Protein AF-A0A2R4NEQ7-F1 (afdb_monomer_lite)

Sequence (94 aa):
MIFTKIIRGFISAELGQRLVGSRELIDVILVKNDKPYGQIVADQQCMAEGVIASALFDKAYLQPGEETELYIVRDKLFKEREARVTTRPSLIRK

Structure (mmCIF, N/CA/C/O backbone):
data_AF-A0A2R4NEQ7-F1
#
_entry.id   AF-A0A2R4NEQ7-F1
#
loop_
_atom_site.group_PDB
_atom_site.id
_atom_site.type_symbol
_atom_site.label_atom_id
_atom_site.label_alt_id
_atom_site.label_comp_id
_atom_site.label_asym_id
_atom_site.label_entity_id
_atom_site.label_seq_id
_atom_site.pdbx_PDB_ins_code
_atom_site.Cartn_x
_atom_site.Cartn_y
_atom_site.Cartn_z
_atom_site.occupancy
_atom_site.B_iso_or_equiv
_atom_site.auth_seq_id
_atom_site.auth_comp_id
_atom_site.auth_asym_id
_atom_site.auth_atom_id
_atom_site.pdbx_PDB_model_num
ATOM 1 N N . ME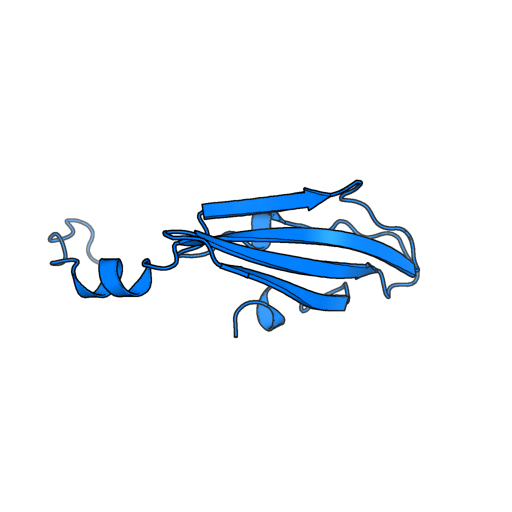T A 1 1 ? -12.019 8.292 -0.715 1.00 42.78 1 MET A N 1
ATOM 2 C CA . MET A 1 1 ? -11.387 9.429 -1.421 1.00 42.78 1 MET A CA 1
ATOM 3 C C . MET A 1 1 ? -10.001 9.749 -0.828 1.00 42.78 1 MET A C 1
ATOM 5 O O . MET A 1 1 ? -9.649 10.910 -0.699 1.00 42.78 1 MET A O 1
ATOM 9 N N . ILE A 1 2 ? -9.231 8.714 -0.442 1.00 43.91 2 ILE A N 1
ATOM 10 C CA . ILE A 1 2 ? -7.894 8.821 0.188 1.00 43.91 2 ILE A CA 1
ATOM 11 C C . ILE A 1 2 ? -6.806 8.508 -0.858 1.00 43.91 2 ILE A C 1
ATOM 13 O O . ILE A 1 2 ? -5.838 9.249 -0.983 1.00 43.91 2 ILE A O 1
ATOM 17 N N . PHE A 1 3 ? -7.046 7.498 -1.706 1.00 43.44 3 PHE A N 1
ATOM 18 C CA . PHE A 1 3 ? -6.141 7.066 -2.782 1.00 43.44 3 PHE A CA 1
ATOM 19 C C . PHE A 1 3 ? -5.719 8.183 -3.742 1.00 43.44 3 PHE A C 1
ATOM 21 O O . PHE A 1 3 ? -4.552 8.299 -4.095 1.00 43.44 3 PHE A O 1
ATOM 28 N N . THR A 1 4 ? -6.648 9.058 -4.127 1.00 42.56 4 THR A N 1
ATOM 29 C CA . THR A 1 4 ? -6.399 10.063 -5.166 1.00 42.56 4 THR A CA 1
ATOM 30 C C . THR A 1 4 ? -5.587 11.266 -4.709 1.00 42.56 4 THR A C 1
ATOM 32 O O . THR A 1 4 ? -5.183 12.039 -5.567 1.00 42.56 4 THR A O 1
ATOM 35 N N . LYS A 1 5 ? -5.358 11.481 -3.407 1.00 42.97 5 LYS A N 1
ATOM 36 C CA . LYS A 1 5 ? -4.657 12.688 -2.928 1.00 42.97 5 LYS A CA 1
ATOM 37 C C . LYS A 1 5 ? -3.200 12.432 -2.539 1.00 42.97 5 LYS A C 1
ATOM 39 O O . LYS A 1 5 ? -2.402 13.355 -2.629 1.00 42.97 5 LYS A O 1
ATOM 44 N N . ILE A 1 6 ? -2.863 11.199 -2.163 1.00 48.91 6 ILE A N 1
ATOM 45 C CA . ILE A 1 6 ? -1.538 10.832 -1.637 1.00 48.91 6 ILE A CA 1
ATOM 46 C C . ILE A 1 6 ? -0.545 10.516 -2.770 1.00 48.91 6 ILE A C 1
ATOM 48 O O . ILE A 1 6 ? 0.636 10.802 -2.643 1.00 48.91 6 ILE A O 1
ATOM 52 N N . ILE A 1 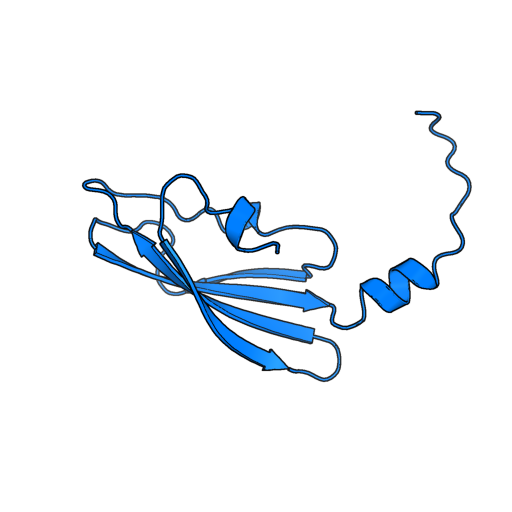7 ? -1.025 10.037 -3.925 1.00 52.12 7 ILE A N 1
ATOM 53 C CA . ILE A 1 7 ? -0.177 9.566 -5.043 1.00 52.12 7 ILE A CA 1
ATOM 54 C C . ILE A 1 7 ? -0.234 10.538 -6.241 1.00 52.12 7 ILE A C 1
ATOM 56 O O . ILE A 1 7 ? 0.229 10.269 -7.343 1.00 52.12 7 ILE A O 1
ATOM 60 N N . ARG A 1 8 ? -0.816 11.728 -6.048 1.00 47.59 8 ARG A N 1
ATOM 61 C CA . ARG A 1 8 ? -1.225 12.621 -7.146 1.00 47.59 8 ARG A CA 1
ATOM 62 C C . ARG A 1 8 ? -0.101 13.417 -7.813 1.00 47.59 8 ARG A C 1
ATOM 64 O O . ARG A 1 8 ? -0.385 14.346 -8.561 1.00 47.59 8 ARG A O 1
ATOM 71 N N . GLY A 1 9 ? 1.152 13.078 -7.536 1.00 52.81 9 GLY A N 1
ATOM 72 C CA . GLY A 1 9 ? 2.295 13.759 -8.124 1.00 52.81 9 GLY A CA 1
ATOM 73 C C . GLY A 1 9 ? 2.911 13.022 -9.310 1.00 52.81 9 GLY A C 1
ATOM 74 O O . GLY A 1 9 ? 3.188 13.648 -10.329 1.00 52.81 9 GLY A O 1
ATOM 75 N N . PHE A 1 10 ? 3.185 11.718 -9.187 1.00 52.56 10 PHE A N 1
ATOM 76 C CA . PHE A 1 10 ? 4.297 11.163 -9.969 1.00 52.56 10 PHE A CA 1
ATOM 77 C C . PHE A 1 10 ? 4.185 9.691 -10.385 1.00 52.56 10 PHE A C 1
ATOM 79 O O . PHE A 1 10 ? 5.062 9.241 -11.109 1.00 52.56 10 PHE A O 1
ATOM 86 N N . ILE A 1 11 ? 3.142 8.958 -9.978 1.00 70.25 11 ILE A N 1
ATOM 87 C CA . ILE A 1 11 ? 3.009 7.508 -10.199 1.00 70.25 11 ILE A CA 1
ATOM 88 C C . ILE A 1 11 ? 1.508 7.169 -10.324 1.00 70.25 11 ILE A C 1
ATOM 90 O O . ILE A 1 11 ? 0.694 7.740 -9.596 1.00 70.25 11 ILE A O 1
ATOM 94 N N . SER A 1 12 ? 1.119 6.278 -11.242 1.00 83.50 12 SER A N 1
ATOM 95 C CA . SER A 1 12 ? -0.265 5.781 -11.335 1.00 83.50 12 SER A CA 1
ATOM 96 C C . SER A 1 12 ? -0.550 4.807 -10.190 1.00 83.50 12 SER A C 1
ATOM 98 O O . SER A 1 12 ? 0.311 3.998 -9.844 1.00 83.50 12 SER A O 1
ATOM 100 N N . ALA A 1 13 ? -1.746 4.874 -9.602 1.00 87.25 13 ALA A N 1
ATOM 101 C CA . ALA A 1 13 ? -2.155 3.955 -8.548 1.00 87.25 13 ALA A CA 1
ATOM 102 C C . ALA A 1 13 ? -3.636 3.596 -8.633 1.00 87.25 13 ALA A C 1
ATOM 104 O O . ALA A 1 13 ? -4.510 4.468 -8.596 1.00 87.25 13 ALA A O 1
ATOM 105 N N . GLU A 1 14 ? -3.908 2.297 -8.681 1.00 90.25 14 GLU A N 1
ATOM 106 C CA . GLU A 1 14 ? -5.244 1.744 -8.877 1.00 90.25 14 GLU A CA 1
ATOM 107 C C . GLU A 1 14 ? -5.541 0.671 -7.830 1.00 90.25 14 GLU A C 1
ATOM 109 O O . GLU A 1 14 ? -4.719 -0.199 -7.553 1.00 90.25 14 GLU A O 1
ATOM 114 N N . LEU A 1 15 ? -6.727 0.728 -7.216 1.00 91.88 15 LEU A N 1
ATOM 115 C CA . LEU A 1 15 ? -7.166 -0.309 -6.282 1.00 91.88 15 LEU A CA 1
ATOM 116 C C . LEU A 1 15 ? -7.464 -1.588 -7.072 1.00 91.88 15 LEU A C 1
ATOM 118 O O . LEU A 1 15 ? -8.485 -1.650 -7.754 1.00 91.88 15 LEU A O 1
ATOM 122 N N . GLY A 1 16 ? -6.609 -2.599 -6.944 1.00 93.19 16 GLY A N 1
ATOM 123 C CA . GLY A 1 16 ? -6.811 -3.895 -7.587 1.00 93.19 16 GLY A CA 1
ATOM 124 C C . GLY A 1 16 ? -7.767 -4.777 -6.791 1.00 93.19 16 GLY A C 1
ATOM 125 O O . GLY A 1 16 ? -8.726 -5.325 -7.329 1.00 93.19 16 GLY A O 1
ATOM 126 N N . GLN A 1 17 ? -7.544 -4.876 -5.479 1.00 94.81 17 GLN A N 1
ATOM 127 C CA . GLN A 1 17 ? -8.323 -5.761 -4.620 1.00 94.81 17 GLN A CA 1
ATOM 128 C C . GLN A 1 17 ? -8.563 -5.155 -3.240 1.00 94.81 17 GLN A C 1
ATOM 130 O O . GLN A 1 17 ? -7.759 -4.385 -2.717 1.00 94.81 17 GLN A O 1
ATOM 135 N N . ARG A 1 18 ? -9.677 -5.554 -2.618 1.00 95.75 18 ARG A N 1
ATOM 136 C CA . ARG A 1 18 ? -9.940 -5.329 -1.197 1.00 95.75 18 ARG A CA 1
ATOM 137 C C . ARG A 1 18 ? -10.222 -6.648 -0.493 1.00 95.75 18 ARG A C 1
ATOM 139 O O . ARG A 1 18 ? -11.202 -7.319 -0.809 1.00 95.75 18 ARG A O 1
ATOM 146 N N . LEU A 1 19 ? -9.405 -6.972 0.500 1.00 95.12 19 LEU A N 1
ATOM 147 C CA . LEU A 1 19 ? -9.650 -8.061 1.437 1.00 95.12 19 LEU A CA 1
ATOM 148 C C . LEU A 1 19 ? -10.373 -7.511 2.665 1.00 95.12 19 LEU A C 1
ATOM 150 O O . LEU A 1 19 ? -10.027 -6.451 3.195 1.00 95.12 19 LEU A O 1
ATOM 154 N N . VAL A 1 20 ? -11.393 -8.236 3.115 1.00 95.25 20 VAL A N 1
ATOM 155 C CA . VAL A 1 20 ? -12.219 -7.839 4.254 1.00 95.25 20 VAL A CA 1
ATOM 156 C C . VAL A 1 20 ? -12.063 -8.873 5.353 1.00 95.25 20 VAL A C 1
ATOM 158 O O . VAL A 1 20 ? -12.589 -9.978 5.256 1.00 95.25 20 VAL A O 1
ATOM 161 N N . GLY A 1 21 ? -11.343 -8.493 6.403 1.00 91.81 21 GLY A N 1
ATOM 162 C CA . GLY A 1 21 ? -11.248 -9.258 7.634 1.00 91.81 21 GLY A CA 1
ATOM 163 C C . GLY A 1 21 ? -12.394 -8.952 8.599 1.00 91.81 21 GLY A C 1
ATOM 164 O O . GLY A 1 21 ? -13.330 -8.183 8.321 1.00 91.81 21 GLY A O 1
ATOM 165 N N . SER A 1 22 ? -12.301 -9.558 9.782 1.00 90.44 22 SER A N 1
ATOM 166 C CA . SER A 1 22 ? -13.222 -9.296 10.887 1.00 90.44 22 SER A CA 1
ATOM 167 C C . SER A 1 22 ? -13.023 -7.889 11.463 1.00 90.44 22 SER A C 1
ATOM 169 O O . SER A 1 22 ? -14.014 -7.199 11.710 1.00 90.44 22 SER A O 1
ATOM 171 N N . ARG A 1 23 ? -11.768 -7.438 11.619 1.00 90.19 23 ARG A N 1
ATOM 172 C CA . ARG A 1 23 ? -11.406 -6.127 12.193 1.00 90.19 23 ARG A CA 1
ATOM 173 C C . ARG A 1 23 ? -10.612 -5.239 11.233 1.00 90.19 23 ARG A C 1
ATOM 175 O O . ARG A 1 23 ? -10.612 -4.022 11.397 1.00 90.19 23 ARG A O 1
ATOM 182 N N . GLU A 1 24 ? -9.994 -5.823 10.216 1.00 94.19 24 GLU A N 1
ATOM 183 C CA . GLU A 1 24 ? -9.128 -5.135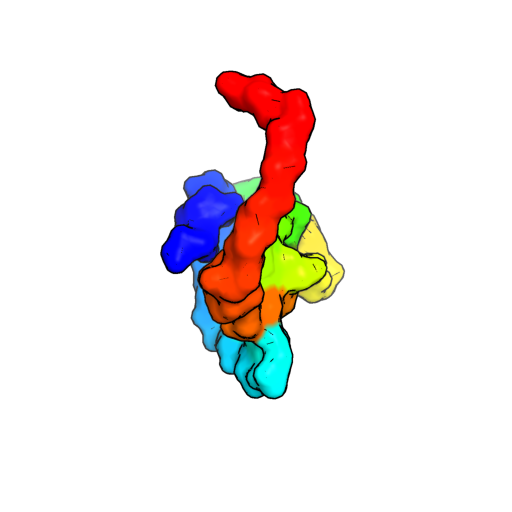 9.265 1.00 94.19 24 GLU A CA 1
ATOM 184 C C . GLU A 1 24 ? -9.739 -5.090 7.857 1.00 94.19 24 GLU A C 1
ATOM 186 O O . GLU A 1 24 ? -10.480 -5.980 7.430 1.00 94.19 24 GLU A O 1
ATOM 191 N N . LEU A 1 25 ? -9.395 -4.043 7.114 1.00 94.94 25 LEU A N 1
ATOM 192 C CA . LEU A 1 25 ? -9.561 -3.952 5.667 1.00 94.94 25 LEU A CA 1
ATOM 193 C C . LEU A 1 25 ? -8.173 -3.849 5.049 1.00 94.94 25 LEU A C 1
ATOM 195 O O . LEU A 1 25 ? -7.403 -2.982 5.453 1.00 94.94 25 LEU A O 1
ATOM 199 N N . ILE A 1 26 ? -7.865 -4.691 4.068 1.00 95.31 26 ILE A N 1
ATOM 200 C CA . ILE A 1 26 ? -6.596 -4.620 3.341 1.00 95.31 26 ILE A CA 1
ATOM 201 C C . ILE A 1 26 ? -6.906 -4.219 1.909 1.00 95.31 26 ILE A C 1
ATOM 203 O O . ILE A 1 26 ? -7.649 -4.909 1.214 1.00 95.31 26 ILE A O 1
ATOM 207 N N . ASP A 1 27 ? -6.358 -3.093 1.479 1.00 94.81 27 ASP A N 1
ATOM 208 C CA . ASP A 1 27 ? -6.373 -2.681 0.082 1.00 94.81 27 ASP A CA 1
ATOM 209 C C . ASP A 1 27 ? -5.062 -3.079 -0.575 1.00 94.81 27 ASP A C 1
ATOM 211 O O . ASP A 1 27 ? -3.998 -2.726 -0.070 1.00 94.81 27 ASP A O 1
ATOM 215 N N . VAL A 1 28 ? -5.161 -3.783 -1.697 1.00 94.62 28 VAL A N 1
ATOM 216 C CA . VAL A 1 28 ? -4.037 -4.097 -2.577 1.00 94.62 28 VAL A CA 1
ATOM 217 C C . VAL A 1 28 ? -4.137 -3.174 -3.779 1.00 94.62 28 VAL A C 1
ATOM 219 O O . VAL A 1 28 ? -5.153 -3.150 -4.482 1.00 94.62 28 VAL A O 1
ATOM 222 N N . ILE A 1 29 ? -3.106 -2.367 -3.974 1.00 93.44 29 ILE A N 1
ATOM 223 C CA . ILE A 1 29 ? -3.081 -1.282 -4.948 1.00 93.44 29 ILE A CA 1
ATOM 224 C C . ILE A 1 29 ? -1.962 -1.582 -5.930 1.00 93.44 29 ILE A C 1
ATOM 226 O O . ILE A 1 29 ? -0.817 -1.754 -5.517 1.00 93.44 29 ILE A O 1
ATOM 230 N N . LEU A 1 30 ? -2.285 -1.605 -7.217 1.00 92.94 30 LEU A N 1
ATOM 231 C CA . LEU A 1 30 ? -1.280 -1.645 -8.265 1.00 92.94 30 LEU A CA 1
ATOM 232 C C . LEU A 1 30 ? -0.696 -0.245 -8.421 1.00 92.94 30 LEU A C 1
ATOM 234 O O . LEU A 1 30 ? -1.433 0.718 -8.642 1.00 92.94 30 LEU A O 1
ATOM 238 N N . VAL A 1 31 ? 0.619 -0.138 -8.298 1.00 92.06 31 VAL A N 1
ATOM 239 C CA . VAL A 1 31 ? 1.361 1.111 -8.427 1.00 92.06 31 VAL A CA 1
ATOM 240 C C . VAL A 1 31 ? 2.285 0.997 -9.629 1.00 92.06 31 VAL A C 1
ATOM 242 O O . VAL A 1 31 ? 3.074 0.062 -9.700 1.00 92.06 31 VAL A O 1
ATOM 245 N N . LYS A 1 32 ? 2.203 1.949 -10.564 1.00 91.69 32 LYS A N 1
ATOM 246 C CA . LYS A 1 32 ? 2.972 1.947 -11.816 1.00 91.69 32 LYS A CA 1
ATOM 247 C C . LYS A 1 32 ? 3.709 3.256 -12.031 1.00 91.69 32 LYS A C 1
ATOM 249 O O . LYS A 1 32 ? 3.082 4.319 -12.057 1.00 91.69 32 LYS A O 1
ATOM 254 N N . ASN A 1 33 ? 5.013 3.183 -12.287 1.00 91.94 33 ASN A N 1
ATOM 255 C CA . ASN A 1 33 ? 5.774 4.359 -12.689 1.00 91.94 33 ASN A CA 1
ATOM 256 C C . ASN A 1 33 ? 5.501 4.710 -14.161 1.00 91.94 33 ASN A C 1
ATOM 258 O O . ASN A 1 33 ? 5.983 4.053 -15.082 1.00 91.94 33 ASN A O 1
ATOM 262 N N . ASP A 1 34 ? 4.733 5.774 -14.376 1.00 91.00 34 ASP A N 1
ATOM 263 C CA . ASP A 1 34 ? 4.385 6.323 -15.689 1.00 91.00 34 ASP A CA 1
ATOM 264 C C . ASP A 1 34 ? 5.360 7.420 -16.163 1.00 91.00 34 ASP A C 1
ATOM 266 O O . ASP A 1 34 ? 5.135 8.057 -17.193 1.00 91.00 34 ASP A O 1
ATOM 270 N N . LYS A 1 35 ? 6.442 7.671 -15.417 1.00 88.31 35 LYS A N 1
ATOM 271 C CA . LYS A 1 35 ? 7.434 8.708 -15.721 1.00 88.31 35 LYS A CA 1
ATOM 272 C C . LYS A 1 35 ? 8.584 8.160 -16.561 1.00 88.31 35 LYS A C 1
ATOM 274 O O . LYS A 1 35 ? 8.904 6.979 -16.480 1.00 88.31 35 LYS A O 1
ATOM 279 N N . PRO A 1 36 ? 9.275 9.027 -17.325 1.00 92.38 36 PRO A N 1
ATOM 280 C CA . PRO A 1 36 ? 10.436 8.631 -18.121 1.00 92.38 36 PRO A CA 1
ATOM 281 C C . PRO A 1 36 ? 11.718 8.431 -17.290 1.00 92.38 36 PRO A C 1
ATOM 283 O O . PRO A 1 36 ? 12.780 8.198 -17.857 1.00 92.38 36 PRO A O 1
ATOM 286 N N . TYR A 1 37 ? 11.647 8.534 -15.960 1.00 91.81 37 TYR A N 1
ATOM 287 C CA . TYR A 1 37 ? 12.763 8.333 -15.035 1.00 91.81 37 TYR A CA 1
ATOM 288 C C . TYR A 1 37 ? 12.323 7.519 -13.815 1.00 91.81 37 TYR A C 1
ATOM 290 O O . TYR A 1 37 ? 11.130 7.403 -13.530 1.00 91.81 37 TYR A O 1
ATOM 298 N N . GLY A 1 38 ? 13.290 6.963 -13.083 1.00 91.75 38 GLY A N 1
ATOM 299 C CA . GLY A 1 38 ? 13.009 6.171 -11.890 1.00 91.75 38 GLY A CA 1
ATOM 300 C C . GLY A 1 38 ? 12.381 6.986 -10.752 1.00 91.75 38 GLY A C 1
ATOM 301 O O . GLY A 1 38 ? 12.683 8.169 -10.564 1.00 91.75 38 GLY A O 1
ATOM 302 N N . GLN A 1 39 ? 11.483 6.358 -9.998 1.00 90.75 39 GLN A N 1
ATOM 303 C CA . GLN A 1 39 ? 10.730 6.988 -8.913 1.00 90.75 39 GLN A CA 1
ATOM 304 C C . GLN A 1 39 ? 10.652 6.098 -7.678 1.00 90.75 39 GLN A C 1
ATOM 306 O O . GLN A 1 39 ? 10.512 4.883 -7.783 1.00 90.75 39 GLN A O 1
ATOM 311 N N . ILE A 1 40 ? 10.713 6.728 -6.502 1.00 90.38 40 ILE A N 1
ATOM 312 C CA . ILE A 1 40 ? 10.482 6.059 -5.220 1.00 90.38 40 ILE A CA 1
ATOM 313 C C . ILE A 1 40 ? 8.987 6.119 -4.907 1.00 90.38 40 ILE A C 1
ATOM 315 O O . ILE A 1 40 ? 8.392 7.197 -4.881 1.00 90.38 40 ILE A O 1
ATOM 319 N N . VAL A 1 41 ? 8.392 4.969 -4.614 1.00 89.31 41 VAL A N 1
ATOM 320 C CA . VAL A 1 41 ? 7.058 4.865 -4.032 1.00 89.31 41 VAL A CA 1
ATOM 321 C C . VAL A 1 41 ? 7.179 5.098 -2.526 1.00 89.31 41 VAL A C 1
ATOM 323 O O . VAL A 1 41 ? 7.783 4.304 -1.812 1.00 89.31 41 VAL A O 1
ATOM 326 N N . ALA A 1 42 ? 6.625 6.208 -2.037 1.00 85.62 42 ALA A N 1
ATOM 327 C CA . ALA A 1 42 ? 6.679 6.580 -0.625 1.00 85.62 42 ALA A CA 1
ATOM 328 C C . ALA A 1 42 ? 5.451 6.048 0.138 1.00 85.62 42 ALA A C 1
ATOM 330 O O . ALA A 1 42 ? 4.495 6.778 0.405 1.00 85.62 42 ALA A O 1
ATOM 331 N N . ASP A 1 43 ? 5.471 4.768 0.507 1.00 83.00 43 ASP A N 1
ATOM 332 C CA . ASP A 1 43 ? 4.388 4.095 1.243 1.00 83.00 43 ASP A CA 1
ATOM 333 C C . ASP A 1 43 ? 4.066 4.744 2.597 1.00 83.00 43 ASP A C 1
ATOM 335 O O . ASP A 1 43 ? 2.911 4.739 3.027 1.00 83.00 43 ASP A O 1
ATOM 339 N N . GLN A 1 44 ? 5.052 5.376 3.237 1.00 81.25 44 GLN A N 1
ATOM 340 C CA . GLN A 1 44 ? 4.869 6.149 4.469 1.00 81.25 44 GLN A CA 1
ATOM 341 C C . GLN A 1 44 ? 3.862 7.295 4.314 1.00 81.25 44 GLN A C 1
ATOM 343 O O . GLN A 1 44 ? 3.186 7.653 5.276 1.00 81.25 44 GLN A O 1
ATOM 348 N N . GLN A 1 45 ? 3.708 7.854 3.110 1.00 84.25 45 GLN A N 1
ATOM 349 C CA . GLN A 1 45 ? 2.720 8.908 2.858 1.00 84.25 45 GLN A CA 1
ATOM 350 C C . GLN A 1 45 ? 1.280 8.385 2.922 1.00 84.25 45 GLN A C 1
ATOM 352 O O . GLN A 1 45 ? 0.346 9.174 3.045 1.00 84.25 45 GLN A O 1
ATOM 357 N N . CYS A 1 46 ? 1.093 7.064 2.865 1.00 85.06 46 CYS A N 1
ATOM 358 C CA . CYS A 1 46 ? -0.207 6.424 3.029 1.00 85.06 46 CYS A CA 1
ATOM 359 C C . CYS A 1 46 ? -0.626 6.289 4.499 1.00 85.06 46 CYS A C 1
ATOM 361 O O . CYS A 1 46 ? -1.766 5.906 4.757 1.00 85.06 46 CYS A O 1
ATOM 363 N N . MET A 1 47 ? 0.252 6.625 5.452 1.00 87.62 47 MET A N 1
ATOM 364 C CA . MET A 1 47 ? -0.082 6.653 6.873 1.00 87.62 47 MET A CA 1
ATOM 365 C C . MET A 1 47 ? -1.008 7.836 7.166 1.00 87.62 47 MET A C 1
ATOM 367 O O . ME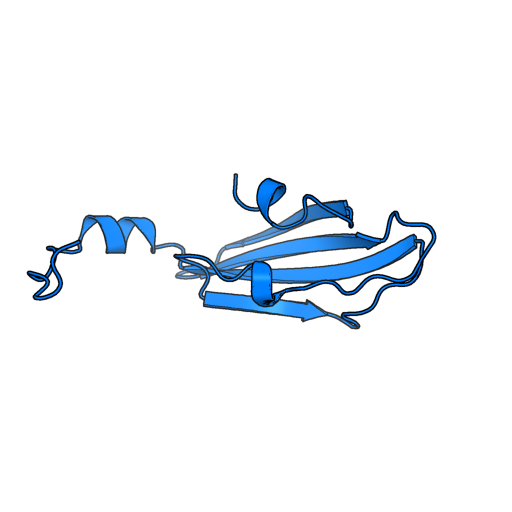T A 1 47 ? -0.609 8.999 7.137 1.00 87.62 47 MET A O 1
ATOM 371 N N . ALA A 1 48 ? -2.266 7.522 7.450 1.00 86.94 48 ALA A N 1
ATOM 372 C CA . ALA A 1 48 ? -3.305 8.471 7.819 1.00 86.94 48 ALA A CA 1
ATOM 373 C C . ALA A 1 48 ? -4.144 7.902 8.970 1.00 86.94 48 ALA A C 1
ATOM 375 O O . ALA A 1 48 ? -4.024 6.730 9.327 1.00 86.94 48 ALA A O 1
ATOM 376 N N . GLU A 1 49 ? -5.026 8.719 9.540 1.00 86.44 49 GLU A N 1
ATOM 377 C CA . GLU A 1 49 ? -5.982 8.261 10.550 1.00 86.44 49 GLU A CA 1
ATOM 378 C C . GLU A 1 49 ? -6.779 7.035 10.064 1.00 86.44 49 GLU A C 1
ATOM 380 O O . GLU A 1 49 ? -7.302 6.996 8.945 1.00 86.44 49 GLU A O 1
ATOM 385 N N . GLY A 1 50 ? -6.826 5.998 10.903 1.00 87.94 50 GLY A N 1
ATOM 386 C CA . GLY A 1 50 ? -7.461 4.717 10.589 1.00 87.94 50 GLY A CA 1
ATOM 387 C C . GLY A 1 50 ? -6.635 3.758 9.725 1.00 87.94 50 GLY A C 1
ATOM 388 O O . GLY A 1 50 ? -7.082 2.633 9.494 1.00 87.94 50 GLY A O 1
ATOM 389 N N . VAL A 1 51 ? -5.440 4.149 9.275 1.00 93.00 51 VAL A N 1
ATOM 390 C CA . VAL A 1 51 ? -4.460 3.245 8.654 1.00 93.00 51 VAL A CA 1
ATOM 391 C C . VAL A 1 51 ? -3.598 2.630 9.755 1.00 93.00 51 VAL A C 1
ATOM 393 O O . VAL A 1 51 ? -3.015 3.338 10.569 1.00 93.00 51 VAL A O 1
ATOM 396 N N . ILE A 1 52 ? -3.556 1.299 9.799 1.00 94.12 52 ILE A N 1
ATOM 397 C CA . ILE A 1 52 ? -2.756 0.523 10.755 1.00 94.12 52 ILE A CA 1
ATOM 398 C C . ILE A 1 52 ? -1.332 0.363 10.222 1.00 94.12 52 ILE A C 1
ATOM 400 O O . ILE A 1 52 ? -0.372 0.509 10.973 1.00 94.12 52 ILE A O 1
ATOM 404 N N . ALA A 1 53 ? -1.207 0.039 8.934 1.00 94.12 53 ALA A N 1
ATOM 405 C CA . ALA A 1 53 ? 0.074 -0.178 8.282 1.00 94.12 53 ALA A CA 1
ATOM 406 C C . ALA A 1 53 ? -0.022 0.070 6.773 1.00 94.12 53 ALA A C 1
ATOM 408 O O . ALA A 1 53 ? -1.083 -0.112 6.170 1.00 94.12 53 ALA A O 1
ATOM 409 N N . SER A 1 54 ? 1.108 0.414 6.166 1.00 93.62 54 SER A N 1
ATOM 410 C CA . SER A 1 54 ? 1.339 0.334 4.727 1.00 93.62 54 SER A CA 1
ATOM 411 C C . SER A 1 54 ? 2.623 -0.449 4.458 1.00 93.62 54 SER A C 1
ATOM 413 O O . SER A 1 54 ? 3.506 -0.498 5.316 1.00 93.62 54 SER A O 1
ATOM 415 N N . ALA A 1 55 ? 2.688 -1.126 3.313 1.00 93.06 55 ALA A N 1
ATOM 416 C CA . ALA A 1 55 ? 3.872 -1.864 2.887 1.00 93.06 55 ALA A CA 1
ATOM 417 C C . ALA A 1 55 ? 3.912 -2.016 1.365 1.00 93.06 55 ALA A C 1
ATOM 419 O O . ALA A 1 55 ? 2.872 -2.157 0.723 1.00 93.06 55 ALA A O 1
ATOM 420 N N . LEU A 1 56 ? 5.118 -2.040 0.805 1.00 93.38 56 LEU A N 1
ATOM 421 C CA . LEU A 1 56 ? 5.366 -2.329 -0.607 1.00 93.38 56 LEU A CA 1
ATOM 422 C C . LEU A 1 56 ? 5.849 -3.762 -0.782 1.00 93.38 56 LEU A C 1
ATOM 424 O O . LEU A 1 56 ? 6.566 -4.292 0.067 1.00 93.38 56 LEU A O 1
ATOM 428 N N . PHE A 1 57 ? 5.483 -4.369 -1.902 1.00 93.25 57 PHE A N 1
ATOM 429 C CA . PHE A 1 57 ? 5.971 -5.682 -2.299 1.00 93.25 57 PHE A CA 1
ATOM 430 C C . PHE A 1 57 ? 7.080 -5.565 -3.346 1.00 93.25 57 PHE A C 1
ATOM 432 O O . PHE A 1 57 ? 7.047 -4.688 -4.204 1.00 93.25 57 PHE A O 1
ATOM 439 N N . ASP A 1 58 ? 8.063 -6.462 -3.293 1.00 92.12 58 ASP A N 1
ATOM 440 C CA . ASP A 1 58 ? 9.225 -6.515 -4.195 1.00 92.12 58 ASP A CA 1
ATOM 441 C C . ASP A 1 58 ? 10.194 -5.316 -4.084 1.00 92.12 58 ASP A C 1
ATOM 443 O O . ASP A 1 58 ? 11.319 -5.472 -3.607 1.00 92.12 58 ASP A O 1
ATOM 447 N N . LYS A 1 59 ? 9.777 -4.105 -4.472 1.00 90.00 59 LYS A N 1
ATOM 448 C CA . LYS A 1 59 ? 10.651 -2.922 -4.547 1.00 90.00 59 LYS A CA 1
ATOM 449 C C . LYS A 1 59 ? 9.916 -1.603 -4.347 1.00 90.00 59 LYS A C 1
ATOM 451 O O . LYS A 1 59 ? 8.784 -1.419 -4.779 1.00 90.00 59 LYS A O 1
ATOM 456 N N . ALA A 1 60 ? 10.625 -0.649 -3.742 1.00 90.38 60 ALA A N 1
ATOM 457 C CA . ALA A 1 60 ? 10.147 0.719 -3.552 1.00 90.38 60 ALA A CA 1
ATOM 458 C C . ALA A 1 60 ? 10.641 1.699 -4.624 1.00 90.38 60 ALA A C 1
ATOM 460 O O . ALA A 1 60 ? 10.075 2.776 -4.759 1.00 90.38 60 ALA A O 1
ATOM 461 N N . TYR A 1 61 ? 11.682 1.355 -5.387 1.00 93.38 61 TYR A N 1
ATOM 462 C CA . TYR A 1 61 ? 12.174 2.172 -6.496 1.00 93.38 61 TYR A CA 1
ATOM 463 C C . TYR A 1 61 ? 11.795 1.519 -7.823 1.00 93.38 61 TYR A C 1
ATOM 465 O O . TYR A 1 61 ? 12.208 0.392 -8.087 1.00 93.38 61 TYR A O 1
ATOM 473 N N . LEU A 1 62 ? 11.015 2.226 -8.637 1.00 92.81 62 LEU A N 1
ATOM 474 C CA . LEU A 1 62 ? 10.480 1.747 -9.908 1.00 92.81 62 LEU A CA 1
ATOM 475 C C . LEU A 1 62 ? 11.142 2.474 -11.070 1.00 92.81 62 LEU A C 1
ATOM 477 O O . LEU A 1 62 ? 11.119 3.704 -11.124 1.00 92.81 62 LEU A O 1
ATOM 481 N N . GLN A 1 63 ? 11.671 1.730 -12.033 1.00 95.25 63 GLN A N 1
ATOM 482 C CA . GLN A 1 63 ? 12.068 2.257 -13.339 1.00 95.25 63 GLN A CA 1
ATOM 483 C C . GLN A 1 63 ? 10.836 2.604 -14.194 1.00 95.25 63 GLN A C 1
ATOM 485 O O . GLN A 1 63 ? 9.723 2.183 -13.869 1.00 95.25 63 GLN A O 1
ATOM 490 N N . PRO A 1 64 ? 10.997 3.379 -15.282 1.00 95.06 64 PRO A N 1
ATOM 491 C CA . PRO A 1 64 ? 9.905 3.681 -16.205 1.00 95.06 64 PRO A CA 1
ATOM 492 C C . PRO A 1 64 ? 9.162 2.422 -16.664 1.00 95.06 64 PRO A C 1
ATOM 494 O O . PRO A 1 64 ? 9.768 1.497 -17.202 1.00 95.06 64 PRO A O 1
ATOM 497 N N . GLY A 1 65 ? 7.846 2.397 -16.459 1.00 92.75 65 GLY A N 1
ATOM 498 C CA . GLY A 1 65 ? 6.972 1.283 -16.823 1.00 92.75 65 GLY A CA 1
ATOM 499 C C . GLY A 1 65 ? 6.916 0.132 -15.817 1.00 92.75 65 GLY A C 1
ATOM 500 O O . GLY A 1 65 ? 6.073 -0.745 -15.993 1.00 92.75 65 GLY A O 1
ATOM 501 N N . GLU A 1 66 ? 7.753 0.130 -14.775 1.00 94.75 66 GLU A N 1
ATOM 502 C CA . GLU A 1 66 ? 7.701 -0.891 -13.727 1.00 94.75 66 GLU A CA 1
ATOM 503 C C . GLU A 1 66 ? 6.517 -0.699 -12.780 1.00 94.75 66 GLU A C 1
ATOM 505 O O . GLU A 1 66 ? 5.995 0.407 -12.589 1.00 94.75 66 GLU A O 1
ATOM 510 N N . GLU A 1 67 ? 6.132 -1.814 -12.164 1.00 93.75 67 GLU A N 1
ATOM 511 C CA . GLU A 1 67 ? 4.977 -1.929 -11.289 1.00 93.75 67 GLU A CA 1
ATOM 512 C C . GLU A 1 67 ? 5.361 -2.601 -9.965 1.00 93.75 67 GLU A C 1
ATOM 514 O O . GLU A 1 67 ? 6.322 -3.368 -9.888 1.00 93.75 67 GLU A O 1
ATOM 519 N N . THR A 1 68 ? 4.606 -2.291 -8.917 1.00 94.31 68 THR A N 1
ATOM 520 C CA . THR A 1 68 ? 4.672 -2.923 -7.594 1.00 94.31 68 THR A CA 1
ATOM 521 C C . THR A 1 68 ? 3.280 -2.929 -6.966 1.00 94.31 68 THR A C 1
ATOM 523 O O . THR A 1 68 ? 2.382 -2.198 -7.393 1.00 94.31 68 THR A O 1
ATOM 526 N N . GLU A 1 69 ? 3.100 -3.743 -5.932 1.00 94.62 69 GLU A N 1
ATOM 527 C CA . GLU A 1 69 ? 1.903 -3.741 -5.108 1.00 94.62 69 GLU A CA 1
ATOM 528 C C . GLU A 1 69 ? 2.142 -2.945 -3.826 1.00 94.62 69 GLU A C 1
ATOM 530 O O . GLU A 1 69 ? 3.117 -3.153 -3.100 1.00 94.62 69 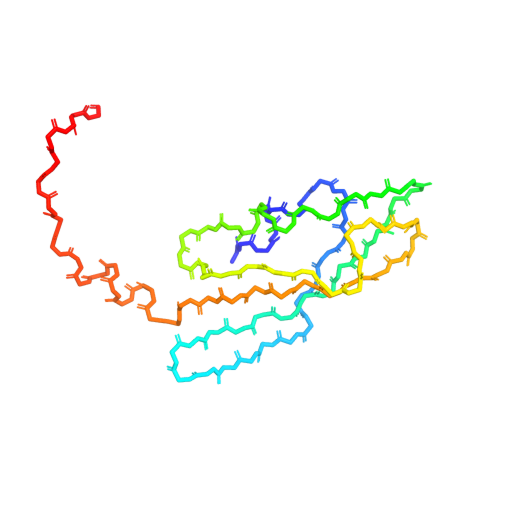GLU A O 1
ATOM 535 N N . LEU A 1 70 ? 1.199 -2.061 -3.523 1.00 93.75 70 LEU A N 1
ATOM 536 C CA . LEU A 1 70 ? 1.111 -1.351 -2.259 1.00 93.75 70 LEU A CA 1
ATOM 537 C C . LEU A 1 70 ? -0.060 -1.913 -1.454 1.00 93.75 70 LEU A C 1
ATOM 539 O O . LEU A 1 70 ? -1.216 -1.874 -1.878 1.00 93.75 70 LEU A O 1
ATOM 543 N N . TYR A 1 71 ? 0.255 -2.386 -0.259 1.00 94.94 71 TYR A N 1
ATOM 544 C CA . TYR A 1 71 ? -0.693 -2.893 0.713 1.00 94.94 71 TYR A CA 1
ATOM 545 C C . TYR A 1 71 ? -1.002 -1.795 1.720 1.00 94.94 71 TYR A C 1
ATOM 547 O O . TYR A 1 71 ? -0.092 -1.243 2.335 1.00 94.94 71 TYR A O 1
ATOM 555 N N . ILE A 1 72 ? -2.283 -1.490 1.920 1.00 94.88 72 ILE A N 1
ATOM 556 C CA . ILE A 1 72 ? -2.737 -0.584 2.980 1.00 94.88 72 ILE A CA 1
ATOM 557 C C . ILE A 1 72 ? -3.685 -1.349 3.894 1.00 94.88 72 ILE A C 1
ATOM 559 O O . ILE A 1 72 ? -4.792 -1.717 3.500 1.00 94.88 72 ILE A O 1
ATOM 563 N N . VAL A 1 73 ? -3.259 -1.553 5.137 1.00 95.31 73 VAL A N 1
ATOM 564 C CA . VAL A 1 73 ? -4.051 -2.178 6.194 1.00 95.31 73 VAL A CA 1
ATOM 565 C C . VAL A 1 73 ? -4.754 -1.087 6.985 1.00 95.31 73 VAL A C 1
ATOM 567 O O . VAL A 1 73 ? -4.122 -0.171 7.509 1.00 95.31 73 VAL A O 1
ATOM 570 N N . ARG A 1 74 ? -6.075 -1.181 7.094 1.00 94.38 74 ARG A N 1
ATOM 571 C CA . ARG A 1 74 ? -6.925 -0.201 7.771 1.00 94.38 74 ARG A CA 1
ATOM 572 C C . ARG A 1 74 ? -7.759 -0.856 8.849 1.00 94.38 74 ARG A C 1
ATOM 574 O O . ARG A 1 74 ? -8.213 -1.989 8.701 1.00 94.38 74 ARG A O 1
ATOM 581 N N . ASP A 1 75 ? -8.017 -0.102 9.904 1.00 93.56 75 ASP A N 1
ATOM 582 C CA . ASP A 1 75 ? -8.982 -0.486 10.920 1.00 93.56 75 ASP A CA 1
ATOM 583 C C . ASP A 1 75 ? -10.400 -0.303 10.370 1.00 93.56 75 ASP A C 1
ATOM 585 O O . ASP A 1 75 ? -10.858 0.813 10.111 1.00 93.56 75 ASP A O 1
ATOM 589 N N . LYS A 1 76 ? -11.119 -1.414 1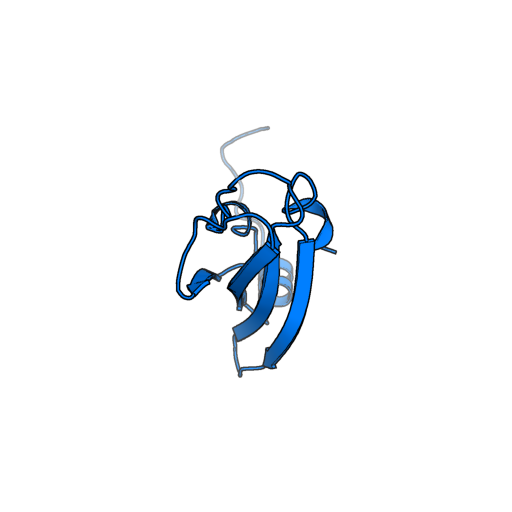0.205 1.00 93.00 76 LYS A N 1
ATOM 590 C CA . LYS A 1 76 ? -12.493 -1.425 9.693 1.00 93.00 76 LYS A CA 1
ATOM 591 C C . LYS A 1 76 ? -13.445 -0.649 10.600 1.00 93.00 76 LYS A C 1
ATOM 593 O O . LYS A 1 76 ? -14.390 -0.032 10.115 1.00 93.00 76 LYS A O 1
ATOM 598 N N . LEU A 1 77 ? -13.185 -0.676 11.906 1.00 90.75 77 LEU A N 1
ATOM 599 C CA . LEU A 1 77 ? -14.039 -0.091 12.938 1.00 90.75 77 LEU A CA 1
ATOM 600 C C . LEU A 1 77 ? -13.568 1.306 13.360 1.00 90.75 77 LEU A C 1
ATOM 602 O O . LEU A 1 77 ? -14.075 1.841 14.345 1.00 90.75 77 LEU A O 1
ATOM 606 N N . PHE A 1 78 ? -12.613 1.906 12.639 1.00 89.56 78 PHE A N 1
ATOM 607 C CA . PHE A 1 78 ? -12.013 3.188 13.010 1.00 89.56 78 PHE A CA 1
ATOM 608 C C . PHE A 1 78 ? -13.071 4.274 13.245 1.00 89.56 78 PHE A C 1
ATOM 610 O O . PHE A 1 78 ? -13.139 4.848 14.327 1.00 89.56 78 PHE A O 1
ATOM 617 N N . LYS A 1 79 ? -13.983 4.464 12.283 1.00 85.31 79 LYS A N 1
ATOM 618 C CA . LYS A 1 79 ? -15.058 5.465 12.387 1.00 85.31 79 LYS A CA 1
ATOM 619 C C . LYS A 1 79 ? -16.018 5.205 13.547 1.00 85.31 79 LYS A C 1
ATOM 621 O O . LYS A 1 79 ? -16.481 6.140 14.189 1.00 85.31 79 LYS A O 1
ATOM 626 N N . GLU A 1 80 ? -16.328 3.939 13.825 1.00 86.38 80 GLU A N 1
ATOM 627 C CA . GLU A 1 80 ? -17.184 3.577 14.960 1.00 86.38 80 GLU A CA 1
ATOM 628 C C . GLU A 1 80 ? -16.491 3.812 16.303 1.00 86.38 80 GLU A C 1
ATOM 630 O O . GLU A 1 80 ? -17.160 4.027 17.316 1.00 86.38 80 GLU A O 1
ATOM 635 N N . ARG A 1 81 ? -15.156 3.716 16.339 1.00 84.25 81 ARG A N 1
ATOM 636 C CA . ARG A 1 81 ? -14.364 4.082 17.511 1.00 84.25 81 ARG A CA 1
ATOM 637 C C . ARG A 1 81 ? -14.327 5.588 17.676 1.00 84.25 81 ARG A C 1
ATOM 639 O O . ARG A 1 81 ? -14.669 6.036 18.760 1.00 84.25 81 ARG A O 1
ATOM 646 N N . GLU A 1 82 ? -14.011 6.347 16.627 1.00 83.75 82 GLU A N 1
ATOM 647 C CA . GLU A 1 82 ? -14.031 7.817 16.660 1.00 83.75 82 GLU A CA 1
ATOM 648 C C . GLU A 1 82 ? -15.375 8.360 17.154 1.00 83.75 82 GLU A C 1
ATOM 650 O O . GLU A 1 82 ? -15.408 9.197 18.050 1.00 83.75 82 GLU A O 1
ATOM 655 N N . ALA A 1 83 ? -16.488 7.814 16.654 1.00 81.19 83 ALA A N 1
ATOM 656 C CA . ALA A 1 83 ? -17.832 8.202 17.082 1.00 81.19 83 ALA A CA 1
ATOM 657 C C . ALA A 1 83 ? -18.135 7.875 18.559 1.00 81.19 83 ALA A C 1
ATOM 659 O O . ALA A 1 83 ? -19.016 8.490 19.155 1.00 81.19 83 ALA A O 1
ATOM 660 N N . ARG A 1 84 ? -17.423 6.908 19.153 1.00 80.00 84 ARG A N 1
ATOM 661 C CA . ARG A 1 84 ? -17.542 6.527 20.570 1.00 80.00 84 ARG A CA 1
ATOM 662 C C . ARG A 1 84 ? -16.578 7.280 21.486 1.00 80.00 84 ARG A C 1
ATOM 664 O O . ARG A 1 84 ? -16.704 7.154 22.703 1.00 80.00 84 ARG A O 1
ATOM 671 N N . VAL A 1 85 ? -15.623 8.044 20.949 1.00 71.31 85 VAL A N 1
ATOM 672 C CA . VAL A 1 85 ? -14.677 8.795 21.780 1.00 71.31 85 VAL A CA 1
ATOM 673 C C . VAL A 1 85 ? -15.400 9.967 22.441 1.00 71.31 85 VAL A C 1
ATOM 675 O O . VAL A 1 85 ? -15.695 10.982 21.818 1.00 71.31 85 VAL A O 1
ATOM 678 N N . THR A 1 86 ? -15.614 9.867 23.751 1.00 64.38 86 THR A N 1
ATOM 679 C CA . THR A 1 86 ? -15.804 11.043 24.603 1.00 64.38 86 THR A CA 1
ATOM 680 C C . THR A 1 86 ? -14.482 11.801 24.642 1.00 64.38 86 THR A C 1
ATOM 682 O O . THR A 1 86 ? -13.482 11.281 25.144 1.00 64.38 86 THR A O 1
ATOM 685 N N . THR A 1 87 ? -14.439 13.005 24.074 1.00 67.25 87 THR A N 1
ATOM 686 C CA . THR A 1 87 ? -13.215 13.810 24.001 1.00 67.25 87 THR A CA 1
ATOM 687 C C . THR A 1 87 ? -12.638 14.033 25.393 1.00 67.25 87 THR A C 1
ATOM 689 O O . THR A 1 87 ? -13.271 14.664 26.243 1.00 67.25 87 THR A O 1
ATOM 692 N N . ARG A 1 88 ? -11.414 13.550 25.624 1.00 69.50 88 ARG A N 1
ATOM 693 C CA . ARG A 1 88 ? -10.639 13.942 26.802 1.00 69.50 88 ARG A CA 1
ATOM 694 C C . ARG A 1 88 ? -10.394 15.457 26.730 1.00 69.50 88 ARG A C 1
ATOM 696 O O . ARG A 1 88 ? -9.908 15.920 25.696 1.00 69.50 88 ARG A O 1
ATOM 703 N N . PRO A 1 89 ? -10.657 16.224 27.801 1.00 70.06 89 PRO A N 1
ATOM 704 C CA . PRO A 1 89 ? -10.284 17.631 27.854 1.00 70.06 89 PRO A CA 1
ATOM 705 C C . PRO A 1 89 ? -8.780 17.796 27.592 1.00 70.06 89 PRO A C 1
ATOM 707 O O . PRO A 1 89 ? -7.949 17.206 28.287 1.00 70.06 89 PRO A O 1
ATOM 710 N N . SER A 1 90 ? -8.430 18.564 26.560 1.00 75.50 90 SER A N 1
ATOM 711 C CA . SER A 1 90 ? -7.039 18.885 26.236 1.00 75.50 90 SER A CA 1
ATOM 712 C C . SER A 1 90 ? -6.558 20.045 27.103 1.00 75.50 90 SER A C 1
ATOM 714 O O . SER A 1 90 ? -7.251 21.052 27.238 1.00 75.50 90 SER A O 1
ATOM 716 N N . LEU A 1 91 ? -5.347 19.927 27.649 1.00 75.19 91 LEU A N 1
ATOM 717 C CA . LEU A 1 91 ? -4.654 21.046 28.299 1.00 75.19 91 LEU A CA 1
ATOM 718 C C . LEU A 1 91 ? -4.001 21.997 27.282 1.00 75.19 91 LEU A C 1
ATOM 720 O O . LEU A 1 91 ? -3.624 23.110 27.634 1.00 75.19 91 LEU A O 1
ATOM 724 N N . ILE A 1 92 ? -3.881 21.575 26.022 1.00 75.94 92 ILE A N 1
ATOM 725 C CA . ILE A 1 92 ? -3.361 22.394 24.927 1.00 75.94 92 ILE A CA 1
ATOM 726 C C . ILE A 1 92 ? -4.544 23.139 24.308 1.00 75.94 92 ILE A C 1
ATOM 728 O O . ILE A 1 92 ? -5.437 22.509 23.730 1.00 75.94 92 ILE A O 1
ATOM 732 N N . ARG A 1 93 ? -4.552 24.469 24.446 1.00 70.06 93 ARG A N 1
ATOM 733 C CA . ARG A 1 93 ? -5.454 25.367 23.712 1.00 70.06 93 ARG A CA 1
ATOM 734 C C . ARG A 1 93 ? -4.851 25.620 22.325 1.00 70.06 93 ARG A C 1
ATOM 736 O O . ARG A 1 93 ? -3.666 25.931 22.246 1.00 70.06 93 ARG A O 1
ATOM 743 N N . LYS A 1 94 ? -5.641 25.407 21.269 1.00 58.75 94 LYS A N 1
ATOM 744 C CA . LYS A 1 94 ? -5.268 25.740 19.884 1.00 58.75 94 LYS A CA 1
ATOM 745 C C . LYS A 1 94 ? -5.418 27.231 19.627 1.00 58.75 94 LYS A C 1
ATOM 747 O O . LYS A 1 94 ? -6.348 27.816 20.226 1.00 58.75 94 LYS A O 1
#

pLDDT: mean 83.85, std 14.98, range [42.56, 95.75]

Foldseek 3Di:
DLVCPLPVPFWDKAFPDWDDDPFKIKTKIKIFGQDQAKDFADQVSSDDQQWPDKDKPPDRIDGHGDITIIITIGGPCRVVVVVVDPDDDDPDDD

Secondary structure (DSSP, 8-state):
--HHHHSTTT-EEEEEEEEE-SSEEEEEEEEE--SSS-EE--GGGG--TTEEEEEESS-SEE-TT-EEEEEEEEETTHHHHHTT--PPPPSS--

Radius of gyration: 16.23 Å; chains: 1; bounding box: 31×35×46 Å

Organism: Klebsiella pneumoniae (NCBI:txid573)